Protein AF-A0A0R1WHX2-F1 (afdb_monomer)

Radius of gyration: 16.88 Å; Cα contacts (8 Å, |Δi|>4): 58; chains: 1; bounding box: 46×22×47 Å

Structure (mmCIF, N/CA/C/O backbone):
data_AF-A0A0R1WHX2-F1
#
_entry.id   AF-A0A0R1WHX2-F1
#
loop_
_atom_site.group_PDB
_atom_site.id
_atom_site.type_symbol
_atom_site.label_atom_id
_atom_site.label_alt_id
_atom_site.label_comp_id
_atom_site.label_asym_id
_atom_site.label_entity_id
_atom_site.label_seq_id
_atom_site.pdbx_PDB_ins_code
_atom_site.Cartn_x
_atom_site.Cartn_y
_atom_site.Cartn_z
_atom_site.occupancy
_atom_site.B_iso_or_equiv
_atom_site.auth_seq_id
_atom_site.auth_comp_id
_atom_site.auth_asym_id
_atom_site.auth_atom_id
_atom_site.pdbx_PDB_model_num
ATOM 1 N N . MET A 1 1 ? 21.712 -6.846 -19.710 1.00 54.06 1 MET A N 1
ATOM 2 C CA . MET A 1 1 ? 21.187 -6.358 -18.422 1.00 54.06 1 MET A CA 1
ATOM 3 C C . MET A 1 1 ? 21.297 -7.507 -17.432 1.00 54.06 1 MET A C 1
ATOM 5 O O . MET A 1 1 ? 20.990 -8.635 -17.803 1.00 54.06 1 MET A O 1
ATOM 9 N N . LYS A 1 2 ? 22.019 -7.293 -16.336 1.00 63.44 2 LYS A N 1
ATOM 10 C CA . LYS A 1 2 ? 22.818 -8.316 -15.636 1.00 63.44 2 LYS A CA 1
ATOM 11 C C . LYS A 1 2 ? 21.918 -9.131 -14.699 1.00 63.44 2 LYS A C 1
ATOM 13 O O . LYS A 1 2 ? 21.065 -8.554 -14.050 1.00 63.44 2 LYS A O 1
ATOM 18 N N . LEU A 1 3 ? 22.129 -10.445 -14.582 1.00 73.75 3 LEU A N 1
ATOM 19 C CA . LEU A 1 3 ? 21.341 -11.406 -13.774 1.00 73.75 3 LEU A CA 1
ATOM 20 C C . LEU A 1 3 ? 20.833 -10.874 -12.406 1.00 73.75 3 LEU A C 1
ATOM 22 O O . LEU A 1 3 ? 19.728 -11.198 -11.981 1.00 73.75 3 LEU A O 1
ATOM 26 N N . MET A 1 4 ? 21.636 -10.035 -11.745 1.00 74.75 4 MET A N 1
ATOM 27 C CA . MET A 1 4 ? 21.330 -9.352 -10.484 1.00 74.75 4 MET A CA 1
ATOM 28 C C . MET A 1 4 ? 20.123 -8.396 -10.563 1.00 74.75 4 MET A C 1
ATOM 30 O O . MET A 1 4 ? 19.301 -8.389 -9.653 1.00 74.75 4 MET A O 1
ATOM 34 N N . GLU A 1 5 ? 19.987 -7.625 -11.644 1.00 76.19 5 GLU A N 1
ATOM 35 C CA . GLU A 1 5 ? 18.868 -6.694 -11.860 1.00 76.19 5 GLU A CA 1
ATOM 36 C C . GLU A 1 5 ? 17.553 -7.466 -12.012 1.00 76.19 5 GLU A C 1
ATOM 38 O O . GLU A 1 5 ? 16.563 -7.138 -11.364 1.00 76.19 5 GLU A O 1
ATOM 43 N N . ASN A 1 6 ? 17.566 -8.565 -12.772 1.00 79.94 6 ASN A N 1
ATOM 44 C CA . ASN A 1 6 ? 16.393 -9.425 -12.938 1.00 79.94 6 ASN A CA 1
ATOM 45 C C . ASN A 1 6 ? 15.985 -10.102 -11.625 1.00 79.94 6 ASN A C 1
ATOM 47 O O . ASN A 1 6 ? 14.800 -10.166 -11.313 1.00 79.94 6 ASN A O 1
ATOM 51 N N . PHE A 1 7 ? 16.951 -10.585 -10.838 1.00 85.69 7 PHE A N 1
ATOM 52 C CA . PHE A 1 7 ? 16.660 -11.176 -9.531 1.00 85.69 7 PHE A CA 1
ATOM 53 C C . PHE A 1 7 ? 16.013 -10.160 -8.583 1.00 85.69 7 PHE A C 1
ATOM 55 O O . PHE A 1 7 ? 15.024 -10.471 -7.922 1.00 85.69 7 PHE A O 1
ATOM 62 N N . PHE A 1 8 ? 16.534 -8.932 -8.552 1.00 83.00 8 PHE A N 1
ATOM 63 C CA . PHE A 1 8 ? 15.986 -7.867 -7.720 1.00 83.00 8 PHE A CA 1
ATOM 64 C C . PHE A 1 8 ? 14.576 -7.451 -8.158 1.00 83.00 8 PHE A C 1
ATOM 66 O O . PHE A 1 8 ? 13.694 -7.318 -7.313 1.00 83.00 8 PHE A O 1
ATOM 73 N N . LEU A 1 9 ? 14.336 -7.315 -9.467 1.00 82.56 9 LEU A N 1
ATOM 74 C CA . LEU A 1 9 ? 13.003 -7.041 -10.015 1.00 82.56 9 LEU A CA 1
ATOM 75 C C . LEU A 1 9 ? 11.994 -8.128 -9.619 1.00 82.56 9 LEU A C 1
ATOM 77 O O . LEU A 1 9 ? 10.890 -7.807 -9.181 1.00 82.56 9 LEU A O 1
ATOM 81 N N . ILE A 1 10 ? 12.377 -9.405 -9.721 1.00 85.50 10 ILE A N 1
ATOM 82 C CA . ILE A 1 10 ? 11.530 -10.535 -9.312 1.00 85.50 10 ILE A CA 1
ATOM 83 C C . ILE A 1 10 ? 11.237 -10.474 -7.809 1.00 85.50 10 ILE A C 1
ATOM 85 O O . ILE A 1 10 ? 10.085 -10.628 -7.409 1.00 85.50 10 ILE A O 1
ATOM 89 N N . ALA A 1 11 ? 12.252 -10.218 -6.979 1.00 88.06 11 ALA A N 1
ATOM 90 C CA . ALA A 1 11 ? 12.089 -10.126 -5.531 1.00 88.06 11 ALA A CA 1
ATOM 91 C C . ALA A 1 11 ? 11.162 -8.970 -5.124 1.00 88.06 11 ALA A C 1
ATOM 93 O O . ALA A 1 11 ? 10.247 -9.184 -4.334 1.00 88.06 11 ALA A O 1
ATOM 94 N N . LEU A 1 12 ? 11.344 -7.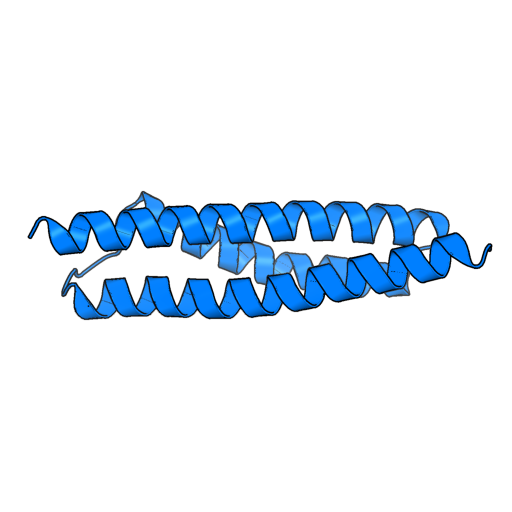772 -5.693 1.00 86.50 12 LEU A N 1
ATOM 95 C CA . LEU A 1 12 ? 10.466 -6.630 -5.424 1.00 86.50 12 LEU A CA 1
ATOM 96 C C . LEU A 1 12 ? 9.038 -6.875 -5.896 1.00 86.50 12 LEU A C 1
ATOM 98 O O . LEU A 1 12 ? 8.099 -6.578 -5.169 1.00 86.50 12 LEU A O 1
ATOM 102 N N . THR A 1 13 ? 8.869 -7.474 -7.073 1.00 84.38 13 THR A N 1
ATOM 103 C CA . THR A 1 13 ? 7.536 -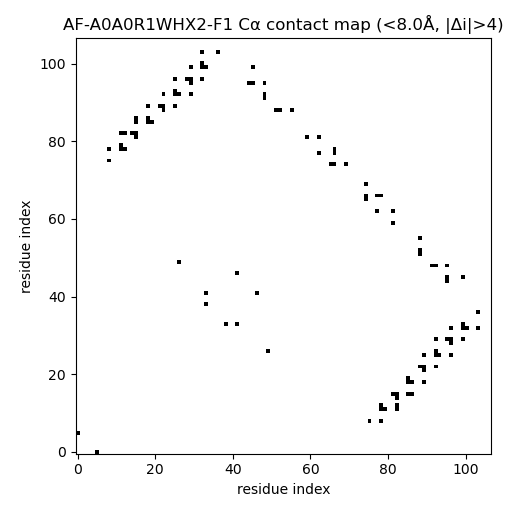7.830 -7.571 1.00 84.38 13 THR A CA 1
ATOM 104 C C . THR A 1 13 ? 6.855 -8.828 -6.633 1.00 84.38 13 THR A C 1
ATOM 106 O O . THR A 1 13 ? 5.672 -8.690 -6.335 1.00 84.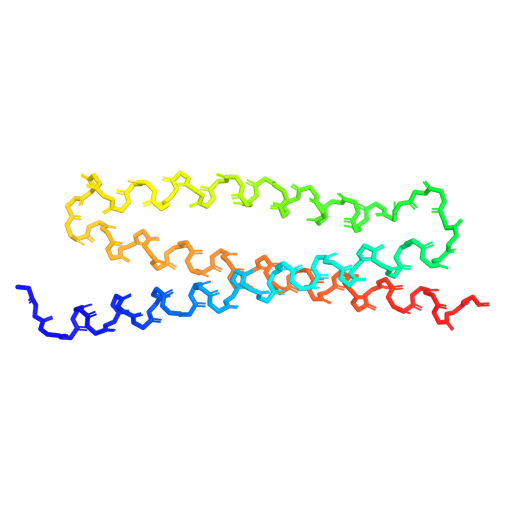38 13 THR A O 1
ATOM 109 N N . ALA A 1 14 ? 7.594 -9.816 -6.120 1.00 87.94 14 ALA A N 1
ATOM 110 C CA . ALA A 1 14 ? 7.066 -10.764 -5.147 1.00 87.94 14 ALA A CA 1
ATOM 111 C C . ALA A 1 14 ? 6.691 -10.088 -3.816 1.00 87.94 14 ALA A C 1
ATOM 113 O O . ALA A 1 14 ? 5.631 -10.394 -3.273 1.00 87.94 14 ALA A O 1
ATOM 114 N N . ILE A 1 15 ? 7.518 -9.163 -3.312 1.00 88.94 15 ILE A N 1
ATOM 115 C CA . ILE A 1 15 ? 7.213 -8.369 -2.110 1.00 88.94 15 ILE A CA 1
ATOM 116 C C . ILE A 1 15 ? 5.931 -7.568 -2.326 1.00 88.94 15 ILE A C 1
ATOM 118 O O . ILE A 1 15 ? 5.010 -7.705 -1.529 1.00 88.94 15 ILE A O 1
ATOM 122 N N . PHE A 1 16 ? 5.839 -6.832 -3.434 1.00 85.88 16 PHE A N 1
ATOM 123 C CA . PHE A 1 16 ? 4.659 -6.051 -3.789 1.00 85.88 16 PHE A CA 1
ATOM 124 C C . PHE A 1 16 ? 3.390 -6.917 -3.806 1.00 85.88 16 PHE A C 1
ATOM 126 O O . PHE A 1 16 ? 2.408 -6.586 -3.156 1.00 85.88 16 PHE A O 1
ATOM 133 N N . LEU A 1 17 ? 3.425 -8.091 -4.450 1.00 86.19 17 LEU A N 1
ATOM 134 C CA . LEU A 1 17 ? 2.279 -9.008 -4.468 1.00 86.19 17 LEU A CA 1
ATOM 135 C C . LEU A 1 17 ? 1.881 -9.506 -3.069 1.00 86.19 17 LEU A C 1
ATOM 137 O O . LEU A 1 17 ? 0.692 -9.638 -2.775 1.00 86.19 17 LEU A O 1
ATOM 141 N N . ILE A 1 18 ? 2.856 -9.810 -2.206 1.00 89.69 18 ILE A N 1
ATOM 142 C CA . ILE A 1 18 ? 2.594 -10.229 -0.821 1.00 89.69 18 ILE A CA 1
ATOM 143 C C . ILE A 1 18 ? 1.958 -9.081 -0.030 1.00 89.69 18 ILE A C 1
ATOM 145 O O . ILE A 1 18 ? 0.993 -9.308 0.707 1.00 89.69 18 ILE A O 1
ATOM 149 N N . GLU A 1 19 ? 2.476 -7.865 -0.191 1.00 86.69 19 GLU A N 1
ATOM 150 C CA . GLU A 1 19 ? 1.959 -6.663 0.459 1.00 86.69 19 GLU A CA 1
ATOM 151 C C . GLU A 1 19 ? 0.536 -6.341 0.002 1.00 86.69 19 GLU A C 1
ATOM 153 O O . GLU A 1 19 ? -0.319 -6.156 0.866 1.00 86.69 19 GLU A O 1
ATOM 158 N N . SER A 1 20 ? 0.222 -6.441 -1.291 1.00 83.31 20 SER A N 1
ATOM 159 C CA . SER A 1 20 ? -1.145 -6.236 -1.790 1.00 83.31 20 SER A CA 1
ATOM 160 C C . SER A 1 20 ? -2.137 -7.259 -1.227 1.00 83.31 20 SER A C 1
ATOM 162 O O . SER A 1 20 ? -3.281 -6.940 -0.899 1.00 83.31 20 SER A O 1
ATOM 164 N N . VAL A 1 21 ? -1.720 -8.517 -1.031 1.00 86.69 21 VAL A N 1
ATOM 165 C CA . VAL A 1 21 ? -2.571 -9.510 -0.347 1.00 86.69 21 VAL A CA 1
ATOM 166 C C . VAL A 1 21 ? -2.766 -9.147 1.131 1.00 86.69 21 VAL A C 1
ATOM 168 O O . VAL A 1 21 ? -3.860 -9.336 1.677 1.00 86.69 21 VAL A O 1
ATOM 171 N N . ALA A 1 22 ? -1.725 -8.647 1.801 1.00 86.06 22 ALA A N 1
ATOM 172 C CA . ALA A 1 22 ? -1.810 -8.198 3.187 1.00 86.06 22 ALA A CA 1
ATOM 173 C C . ALA A 1 22 ? -2.707 -6.957 3.335 1.00 86.06 22 ALA A C 1
ATOM 175 O O . ALA A 1 22 ? -3.525 -6.919 4.257 1.00 86.06 22 ALA A O 1
ATOM 176 N N . GLU A 1 23 ? -2.614 -6.003 2.408 1.00 85.50 23 GLU A N 1
ATOM 177 C CA . GLU A 1 23 ? -3.445 -4.801 2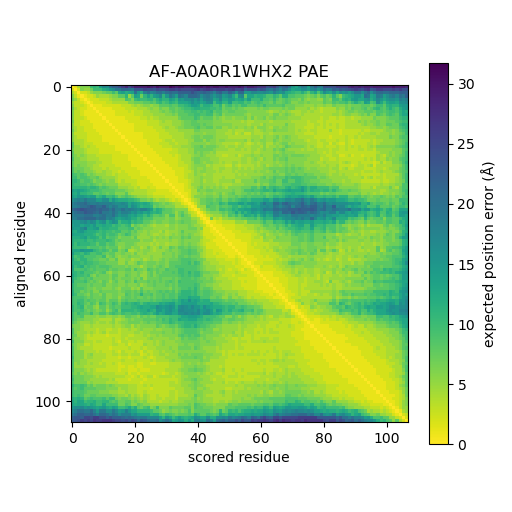.306 1.00 85.50 23 GLU A CA 1
ATOM 178 C C . GLU A 1 23 ? -4.929 -5.177 2.278 1.00 85.50 23 GLU A C 1
ATOM 180 O O . GLU A 1 23 ? -5.689 -4.802 3.175 1.00 85.50 23 GLU A O 1
ATOM 185 N N . VAL A 1 24 ? -5.318 -6.036 1.331 1.00 83.06 24 VAL A N 1
ATOM 186 C CA . VAL A 1 24 ? -6.700 -6.509 1.167 1.00 83.06 24 VAL A CA 1
ATOM 187 C C . VAL A 1 24 ? -7.219 -7.188 2.442 1.00 83.06 24 VAL A C 1
ATOM 189 O O . VAL A 1 24 ? -8.363 -6.974 2.858 1.00 83.06 24 VAL A O 1
ATOM 192 N N . ARG A 1 25 ? -6.382 -7.989 3.115 1.00 86.00 25 ARG A N 1
ATOM 193 C CA . ARG A 1 25 ? -6.752 -8.633 4.388 1.00 86.00 25 ARG A CA 1
ATOM 194 C C . ARG A 1 25 ? -6.935 -7.621 5.517 1.00 86.00 25 ARG A C 1
ATOM 196 O O . ARG A 1 25 ? -7.916 -7.721 6.255 1.00 86.00 25 ARG A O 1
ATOM 203 N N . LEU A 1 26 ? -6.012 -6.674 5.677 1.00 83.56 26 LEU A N 1
ATOM 204 C CA . LEU A 1 26 ? -6.083 -5.643 6.716 1.00 83.56 26 LEU A CA 1
ATOM 205 C C . LEU A 1 26 ? -7.292 -4.736 6.507 1.00 83.56 26 LEU A C 1
ATOM 207 O O . LEU A 1 26 ? -8.017 -4.460 7.462 1.00 83.56 26 LEU A O 1
ATOM 211 N N . PHE A 1 27 ? -7.560 -4.348 5.264 1.00 81.75 27 PHE A N 1
ATOM 212 C CA . PHE A 1 27 ? -8.731 -3.566 4.899 1.00 81.75 27 PHE A CA 1
ATOM 213 C C . PHE A 1 27 ? -10.035 -4.269 5.299 1.00 81.75 27 PHE A C 1
ATOM 215 O O . PHE A 1 27 ? -10.896 -3.673 5.954 1.00 81.75 27 PHE A O 1
ATOM 222 N N . MET A 1 28 ? -10.164 -5.566 4.991 1.00 82.06 28 MET A N 1
ATOM 223 C CA . MET A 1 28 ? -11.326 -6.352 5.415 1.00 82.06 28 MET A CA 1
ATOM 224 C C . MET A 1 28 ? -11.461 -6.427 6.938 1.00 82.06 28 MET A C 1
ATOM 226 O O . MET A 1 28 ? -12.575 -6.302 7.443 1.00 82.06 28 MET A O 1
ATOM 230 N N . GLN A 1 29 ? -10.354 -6.590 7.669 1.00 83.38 29 GLN A N 1
ATOM 231 C CA . GLN A 1 29 ? -10.371 -6.627 9.135 1.00 83.38 29 GLN A CA 1
ATOM 232 C C . GLN A 1 29 ? -10.812 -5.294 9.733 1.00 83.38 29 GLN A C 1
ATOM 234 O O . GLN A 1 29 ? -11.687 -5.280 10.593 1.00 83.38 29 GLN A O 1
ATOM 239 N N . VAL A 1 30 ? -10.259 -4.174 9.255 1.00 81.69 30 VAL A N 1
ATOM 240 C CA . VAL A 1 30 ? -10.683 -2.831 9.670 1.00 81.69 30 VAL A CA 1
ATOM 241 C C . VAL A 1 30 ? -12.185 -2.687 9.453 1.00 81.69 30 VAL A C 1
ATOM 243 O O . VAL A 1 30 ? -12.914 -2.323 10.373 1.00 81.69 30 VAL A O 1
ATOM 246 N N . ARG A 1 31 ? -12.671 -3.043 8.263 1.00 78.38 31 ARG A N 1
ATOM 247 C CA . ARG A 1 31 ? -14.09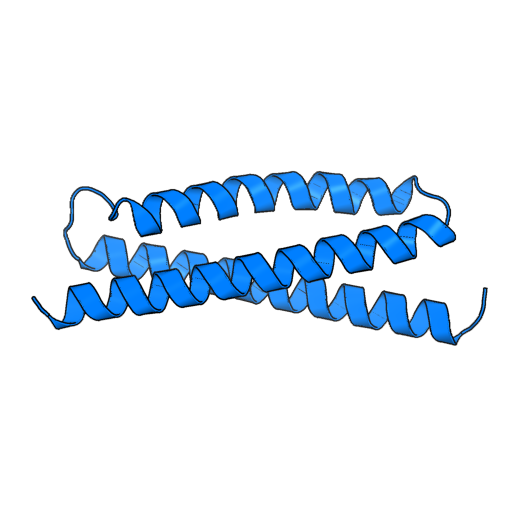0 -2.955 7.923 1.00 78.38 31 ARG A CA 1
ATOM 248 C C . ARG A 1 31 ? -14.971 -3.825 8.834 1.00 78.38 31 ARG A C 1
ATOM 250 O O . ARG A 1 31 ? -16.010 -3.348 9.281 1.00 78.38 31 ARG A O 1
ATOM 257 N N . ASP A 1 32 ? -14.559 -5.054 9.143 1.00 82.50 32 ASP A N 1
ATOM 258 C CA . ASP A 1 32 ? -15.275 -5.956 10.062 1.00 82.50 32 ASP A CA 1
ATOM 259 C C . ASP A 1 32 ? -15.321 -5.401 11.498 1.00 82.50 32 ASP A C 1
ATOM 261 O O . ASP A 1 32 ? -16.389 -5.356 12.106 1.00 82.50 32 ASP A O 1
ATOM 265 N N . ILE A 1 33 ? -14.202 -4.874 12.013 1.00 79.75 33 ILE A N 1
ATOM 266 C CA . ILE A 1 33 ? -14.137 -4.203 13.326 1.00 79.75 33 ILE A CA 1
ATOM 267 C C . ILE A 1 33 ? -15.138 -3.037 13.389 1.00 79.75 33 ILE A C 1
ATOM 269 O O . ILE A 1 33 ? -15.829 -2.862 14.398 1.00 79.75 33 ILE A O 1
ATOM 273 N N . PHE A 1 34 ? -15.265 -2.262 12.305 1.00 74.38 34 PHE A N 1
ATOM 274 C CA . PHE A 1 34 ? -16.257 -1.187 12.219 1.00 74.38 34 PHE A CA 1
ATOM 275 C C . PHE A 1 34 ? -17.691 -1.707 12.181 1.00 74.38 34 PHE A C 1
ATOM 277 O O . PHE A 1 34 ? -18.510 -1.224 12.962 1.00 74.38 34 PHE A O 1
ATOM 284 N N . TYR A 1 35 ? -18.000 -2.694 11.338 1.00 75.62 35 TYR A N 1
ATOM 285 C CA . TYR A 1 35 ? -19.347 -3.268 11.272 1.00 75.62 35 TYR A CA 1
ATOM 286 C C . TYR A 1 35 ? -19.803 -3.825 12.623 1.00 75.62 35 TYR A C 1
ATOM 288 O O . TYR A 1 35 ? -20.944 -3.604 13.025 1.00 75.62 35 TYR A O 1
ATOM 296 N N . ARG A 1 36 ? -18.903 -4.486 13.358 1.00 78.06 36 ARG A N 1
ATOM 297 C CA . ARG A 1 36 ? -19.200 -5.034 14.688 1.00 78.06 36 ARG A CA 1
ATOM 298 C C . ARG A 1 36 ? -19.331 -3.975 15.779 1.00 78.06 36 ARG A C 1
ATOM 300 O O . ARG A 1 36 ? -20.018 -4.223 16.760 1.00 78.06 36 ARG A O 1
ATOM 307 N N . SER A 1 37 ? -18.713 -2.803 15.615 1.00 73.31 37 SER A N 1
ATOM 308 C CA . SER A 1 37 ? -18.782 -1.717 16.607 1.00 73.31 37 SER A CA 1
ATOM 309 C C . SER A 1 37 ? -20.160 -1.053 16.722 1.00 73.31 37 SER A C 1
ATOM 311 O O . SER A 1 37 ? -20.368 -0.238 17.611 1.00 73.31 37 SER A O 1
ATOM 313 N N . GLY A 1 38 ? -21.094 -1.322 15.799 1.00 68.75 38 GLY A N 1
ATOM 314 C CA . GLY A 1 38 ? -22.418 -0.686 15.792 1.00 68.75 38 GLY A CA 1
ATOM 315 C C . GLY A 1 38 ? -22.401 0.824 15.509 1.00 68.75 38 GLY A C 1
ATOM 316 O O . GLY A 1 38 ? -23.447 1.472 15.540 1.00 68.75 38 GLY A O 1
ATOM 317 N N . ARG A 1 39 ? -21.232 1.410 15.211 1.00 69.38 39 ARG A N 1
ATOM 318 C CA . ARG A 1 39 ? -21.093 2.837 14.909 1.00 69.38 39 ARG A CA 1
ATOM 319 C C . ARG A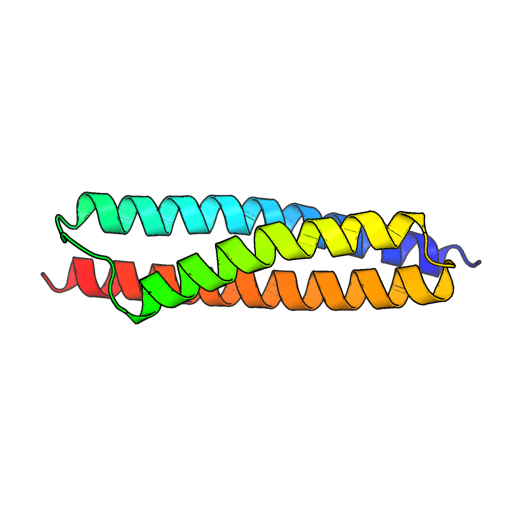 1 39 ? -21.645 3.154 13.522 1.00 69.38 39 ARG A C 1
ATOM 321 O O . ARG A 1 39 ? -21.262 2.536 12.534 1.00 69.38 39 ARG A O 1
ATOM 328 N N . ALA A 1 40 ? -22.475 4.195 13.441 1.00 61.72 40 ALA A N 1
ATOM 329 C CA . ALA A 1 40 ? -23.066 4.655 12.183 1.00 61.72 40 ALA A CA 1
ATOM 330 C C . ALA A 1 40 ? -22.026 5.163 11.164 1.00 61.72 40 ALA A C 1
ATOM 332 O O . ALA A 1 40 ? -22.283 5.128 9.962 1.00 61.72 40 ALA A O 1
ATOM 333 N N . GLN A 1 41 ? -20.862 5.646 11.621 1.00 64.00 41 GLN A N 1
ATOM 334 C CA . GLN A 1 41 ? -19.770 6.094 10.752 1.00 64.00 41 GLN A CA 1
ATOM 335 C C . GLN A 1 41 ? -18.390 5.742 11.329 1.00 64.00 41 GLN A C 1
ATOM 337 O O . GLN A 1 41 ? -18.200 5.803 12.549 1.00 64.00 41 GLN A O 1
ATOM 342 N N . PRO A 1 42 ? -17.401 5.424 10.469 1.00 67.38 42 PRO A N 1
ATOM 343 C CA . PRO A 1 42 ? -16.024 5.244 10.899 1.00 67.38 42 PRO A CA 1
ATOM 344 C C . PRO A 1 42 ? -15.437 6.545 11.460 1.00 67.38 42 PRO A C 1
ATOM 346 O O . PRO A 1 42 ? -15.785 7.648 11.031 1.00 67.38 42 PRO A O 1
ATOM 349 N N . THR A 1 43 ? -14.507 6.430 12.411 1.00 72.56 43 THR A N 1
ATOM 350 C CA . THR A 1 43 ? -13.808 7.602 12.957 1.00 72.56 43 THR A CA 1
ATOM 351 C C . THR A 1 43 ? -13.070 8.346 11.840 1.00 72.56 43 THR A C 1
ATOM 353 O O . THR A 1 43 ? -12.594 7.732 10.883 1.00 72.56 43 THR A O 1
ATOM 356 N N . LYS A 1 44 ? -12.927 9.678 11.952 1.00 75.19 44 LYS A N 1
ATOM 357 C CA . LYS A 1 44 ? -12.283 10.517 10.914 1.00 75.19 44 LYS A CA 1
ATOM 358 C C . LYS A 1 44 ? -10.916 9.982 10.463 1.00 75.19 44 LYS A C 1
ATOM 360 O O . LYS A 1 44 ? -10.569 10.119 9.293 1.00 75.19 44 LYS A O 1
ATOM 365 N N . ARG A 1 45 ? -10.155 9.373 11.383 1.00 72.44 45 ARG A N 1
ATOM 366 C CA . ARG A 1 45 ? -8.848 8.765 11.103 1.00 72.44 45 ARG A CA 1
ATOM 367 C C . ARG A 1 45 ? -8.976 7.532 10.211 1.00 72.44 45 ARG A C 1
ATOM 369 O O . ARG A 1 45 ? -8.317 7.471 9.183 1.00 72.44 45 ARG A O 1
ATOM 376 N N . VAL A 1 46 ? -9.871 6.603 10.537 1.00 73.75 46 VAL A N 1
ATOM 377 C CA . VAL A 1 46 ? -10.054 5.391 9.726 1.00 73.75 46 VAL A CA 1
ATOM 378 C C . VAL A 1 46 ? -10.745 5.701 8.400 1.00 73.75 46 VAL A C 1
ATOM 380 O O . VAL A 1 46 ? -10.326 5.203 7.362 1.00 73.75 46 VAL A O 1
ATOM 383 N N . ALA A 1 47 ? -11.716 6.616 8.386 1.00 76.31 47 ALA A N 1
ATOM 384 C CA . ALA A 1 47 ? -12.335 7.086 7.149 1.00 76.31 47 ALA A CA 1
ATOM 385 C C . ALA A 1 47 ? -11.317 7.711 6.176 1.00 76.31 47 ALA A C 1
ATOM 387 O O . ALA A 1 47 ? -11.474 7.594 4.963 1.00 76.31 47 ALA A O 1
ATOM 388 N N . ARG A 1 48 ? -10.276 8.382 6.692 1.00 80.25 48 ARG A N 1
ATOM 389 C CA . ARG A 1 48 ? -9.176 8.907 5.873 1.00 80.25 48 ARG A CA 1
ATOM 390 C C . ARG A 1 48 ? -8.331 7.773 5.297 1.00 80.25 48 ARG A C 1
ATOM 392 O O . ARG A 1 48 ? -8.047 7.803 4.108 1.00 80.25 48 ARG A O 1
ATOM 399 N N . ILE A 1 49 ? -7.977 6.783 6.110 1.00 77.00 49 ILE A N 1
ATOM 400 C CA . ILE A 1 49 ? -7.111 5.672 5.690 1.00 77.00 49 ILE A CA 1
ATOM 401 C C . ILE A 1 49 ? -7.816 4.797 4.645 1.00 77.00 49 ILE A C 1
ATOM 403 O O . ILE A 1 49 ? -7.221 4.485 3.626 1.00 77.00 49 ILE A O 1
ATOM 407 N N . ILE A 1 50 ? -9.116 4.535 4.810 1.00 77.50 50 ILE A N 1
ATOM 408 C CA . ILE A 1 50 ? -9.950 3.845 3.807 1.00 77.50 50 ILE A CA 1
ATOM 409 C C . ILE A 1 50 ? -10.009 4.612 2.475 1.00 77.50 50 ILE A C 1
ATOM 411 O O . ILE A 1 50 ? -10.093 4.003 1.413 1.00 77.50 50 ILE A O 1
ATOM 415 N N . ARG A 1 51 ? -9.987 5.952 2.495 1.00 81.88 51 ARG A N 1
ATOM 416 C CA . ARG A 1 51 ? -9.933 6.742 1.252 1.00 81.88 51 ARG A CA 1
ATOM 417 C C . ARG A 1 51 ? -8.562 6.674 0.593 1.00 81.88 51 ARG A C 1
ATOM 419 O O . ARG A 1 51 ? -8.510 6.584 -0.626 1.00 81.88 51 ARG A O 1
ATOM 426 N N . ILE A 1 52 ? -7.494 6.751 1.388 1.00 80.06 52 ILE A N 1
ATOM 427 C CA . ILE A 1 52 ? -6.117 6.646 0.892 1.00 80.06 52 ILE A CA 1
ATOM 428 C C . ILE A 1 52 ? -5.908 5.275 0.247 1.00 80.06 52 ILE A C 1
ATOM 430 O O . ILE A 1 52 ? -5.414 5.230 -0.868 1.00 80.06 52 ILE A O 1
ATOM 434 N N . GLU A 1 53 ? -6.361 4.197 0.891 1.00 80.69 53 GLU A N 1
ATOM 435 C CA . GLU A 1 53 ? -6.316 2.832 0.350 1.00 80.69 53 GLU A CA 1
ATOM 436 C C . GLU A 1 53 ? -7.088 2.728 -0.973 1.00 80.69 53 GLU A C 1
ATOM 438 O O . GLU A 1 53 ? -6.507 2.346 -1.978 1.00 80.69 53 GLU A O 1
ATOM 443 N N . ASN A 1 54 ? -8.338 3.199 -1.046 1.00 81.69 54 ASN A N 1
ATOM 444 C CA . ASN A 1 54 ? -9.099 3.149 -2.303 1.00 81.69 54 ASN A CA 1
ATOM 445 C C . ASN A 1 54 ? -8.427 3.936 -3.441 1.00 81.69 54 ASN A C 1
ATOM 447 O O . ASN A 1 54 ? -8.452 3.518 -4.599 1.00 81.69 54 ASN A O 1
ATOM 451 N N . GLN A 1 55 ? -7.850 5.101 -3.130 1.00 83.00 55 GLN A N 1
ATOM 452 C CA . GLN A 1 55 ? -7.101 5.889 -4.109 1.00 83.00 55 GLN A CA 1
ATOM 453 C C . GLN A 1 55 ? -5.825 5.165 -4.535 1.00 83.00 55 GLN A C 1
ATOM 455 O O . GLN A 1 55 ? -5.519 5.126 -5.725 1.00 83.00 55 GLN A O 1
ATOM 460 N N . TRP A 1 56 ? -5.104 4.586 -3.579 1.00 85.69 56 TRP A N 1
ATOM 461 C CA . TRP A 1 56 ? -3.870 3.859 -3.824 1.00 85.69 56 TRP A CA 1
ATOM 462 C C . TRP A 1 56 ? -4.106 2.598 -4.648 1.00 85.69 56 TRP A C 1
ATOM 464 O O . TRP A 1 56 ? -3.434 2.421 -5.657 1.00 85.69 56 TRP A O 1
ATOM 474 N N . SER A 1 57 ? -5.127 1.811 -4.310 1.00 81.75 57 SER A N 1
ATOM 475 C CA . SER A 1 57 ? -5.554 0.638 -5.066 1.00 81.75 57 SER A CA 1
ATOM 476 C C . SER A 1 57 ? -5.790 0.978 -6.534 1.00 81.75 57 SER A C 1
ATOM 478 O O . SER A 1 57 ? -5.379 0.221 -7.398 1.00 81.75 57 SER A O 1
ATOM 480 N N . TRP A 1 58 ? -6.379 2.138 -6.853 1.00 79.62 58 TRP A N 1
ATOM 481 C CA . TRP A 1 58 ? -6.560 2.571 -8.244 1.00 79.62 58 TRP A CA 1
ATOM 482 C C . TRP A 1 58 ? -5.264 3.082 -8.896 1.00 79.62 58 TRP A C 1
ATOM 484 O O . TRP A 1 58 ? -4.987 2.784 -10.058 1.00 79.62 58 TRP A O 1
ATOM 494 N N . IL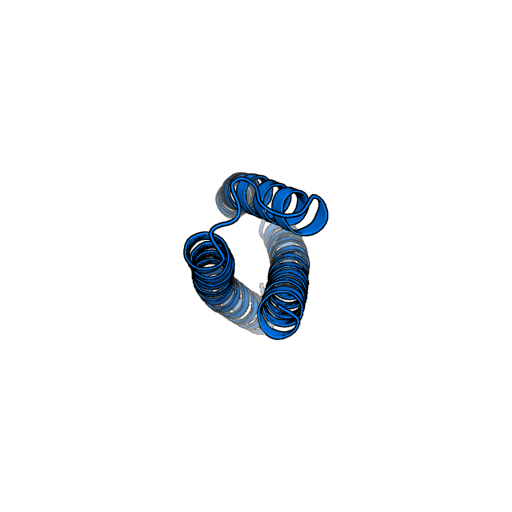E A 1 59 ? -4.454 3.839 -8.152 1.00 84.25 59 ILE A N 1
ATOM 495 C CA . ILE A 1 59 ? -3.179 4.397 -8.624 1.00 84.25 59 ILE A CA 1
ATOM 496 C C . ILE A 1 59 ? -2.146 3.289 -8.890 1.00 84.25 59 ILE A C 1
ATOM 498 O O . ILE A 1 59 ? -1.390 3.385 -9.861 1.00 84.25 59 ILE A O 1
ATOM 502 N N . SER A 1 60 ? -2.132 2.219 -8.095 1.00 80.00 60 SER A N 1
ATOM 503 C CA . SER A 1 60 ? -1.211 1.093 -8.259 1.00 80.00 60 SER A CA 1
ATOM 504 C C . SER A 1 60 ? -1.421 0.372 -9.599 1.00 80.00 60 SER A C 1
ATOM 506 O O . SER A 1 60 ? -0.443 -0.031 -10.225 1.00 80.00 60 SER A O 1
ATOM 508 N N . TRP A 1 61 ? -2.646 0.332 -10.145 1.00 81.75 61 TRP A N 1
ATOM 509 C CA . TRP A 1 61 ? -2.894 -0.169 -11.510 1.00 81.75 61 TRP A CA 1
ATOM 510 C C . TRP A 1 61 ? -2.221 0.673 -12.593 1.00 81.75 61 TRP A C 1
ATOM 512 O O . TRP A 1 61 ? -1.670 0.119 -13.543 1.00 81.75 61 TRP A O 1
ATOM 522 N N . ILE A 1 62 ? -2.242 2.003 -12.467 1.00 83.75 62 ILE A N 1
ATOM 523 C CA . ILE A 1 62 ? -1.585 2.906 -13.431 1.00 83.75 62 ILE A CA 1
ATOM 524 C C . ILE A 1 62 ? -0.083 2.621 -13.452 1.00 83.75 62 ILE A C 1
ATOM 526 O O . ILE A 1 62 ? 0.541 2.514 -14.507 1.00 83.75 62 ILE A O 1
ATOM 530 N N . PHE A 1 63 ? 0.477 2.456 -12.265 1.00 81.50 63 PHE A N 1
ATOM 531 C CA . PHE A 1 63 ? 1.865 2.113 -12.038 1.00 81.50 63 PHE A CA 1
ATOM 532 C C . PHE A 1 63 ? 2.248 0.739 -12.606 1.00 81.50 63 PHE A C 1
ATOM 534 O O . PHE A 1 63 ? 3.282 0.625 -13.262 1.00 81.50 63 PHE A O 1
ATOM 541 N N . LEU A 1 64 ? 1.393 -0.275 -12.448 1.00 81.31 64 LEU A N 1
ATOM 542 C CA . LEU A 1 64 ? 1.578 -1.587 -13.072 1.00 81.31 64 LEU A CA 1
ATOM 543 C C . LEU A 1 64 ? 1.527 -1.514 -14.604 1.00 81.31 64 LEU A C 1
ATOM 545 O O . LEU A 1 64 ? 2.328 -2.163 -15.271 1.00 81.31 64 LEU A O 1
ATOM 549 N N . LEU A 1 65 ? 0.635 -0.701 -15.178 1.00 82.62 65 LEU A N 1
ATOM 550 C CA . LEU A 1 65 ? 0.568 -0.495 -16.630 1.00 82.62 65 LEU A CA 1
ATOM 551 C C . LEU A 1 65 ? 1.817 0.214 -17.173 1.00 82.62 65 LEU A C 1
ATOM 553 O O . LEU A 1 65 ? 2.313 -0.142 -18.242 1.00 82.62 65 LEU A O 1
ATOM 557 N N . LEU A 1 66 ? 2.359 1.178 -16.424 1.00 79.69 66 LEU A N 1
ATOM 558 C CA . LEU A 1 66 ? 3.596 1.886 -16.768 1.00 79.69 66 LEU A CA 1
ATOM 559 C C . LEU A 1 66 ? 4.799 0.941 -16.910 1.00 79.69 66 LEU A C 1
ATOM 561 O O . LEU A 1 66 ? 5.659 1.199 -17.755 1.00 79.69 66 LEU A O 1
ATOM 565 N N . LEU A 1 67 ? 4.838 -0.172 -16.165 1.00 79.25 67 LEU A N 1
ATOM 566 C CA . LEU A 1 67 ? 5.911 -1.173 -16.264 1.00 79.25 67 LEU A CA 1
ATOM 567 C C . LEU A 1 67 ? 6.005 -1.825 -17.656 1.00 79.25 67 LEU A C 1
ATOM 569 O O . LEU A 1 67 ? 7.080 -2.287 -18.024 1.00 79.25 67 LEU A O 1
ATOM 573 N N . PHE A 1 68 ? 4.920 -1.846 -18.440 1.00 80.25 68 PHE A N 1
ATOM 574 C CA . PHE A 1 68 ? 4.908 -2.430 -19.791 1.00 80.25 68 PHE A CA 1
ATOM 575 C C . PHE A 1 68 ? 5.335 -1.457 -20.896 1.00 80.25 68 PHE A C 1
ATOM 577 O O . PHE A 1 68 ? 5.583 -1.881 -22.023 1.00 80.25 68 PHE A O 1
ATOM 584 N N . VAL A 1 69 ? 5.385 -0.156 -20.597 1.00 83.06 69 VAL A N 1
ATOM 585 C CA . VAL A 1 69 ? 5.665 0.904 -21.581 1.00 83.06 69 VAL A CA 1
ATOM 586 C C . VAL A 1 69 ? 7.051 1.516 -21.365 1.00 83.06 69 VAL A C 1
ATOM 588 O O . VAL A 1 69 ? 7.649 2.050 -22.299 1.00 83.06 69 VAL A O 1
ATOM 591 N N . LEU A 1 70 ? 7.571 1.453 -20.138 1.00 80.31 70 LEU A N 1
ATOM 592 C CA . LEU A 1 70 ? 8.836 2.079 -19.780 1.00 80.31 70 LEU A CA 1
ATOM 593 C C . LEU A 1 70 ? 10.056 1.241 -20.199 1.00 80.31 70 LEU A C 1
ATOM 595 O O . LEU A 1 70 ? 10.038 0.016 -20.095 1.00 80.31 70 LEU A O 1
ATOM 599 N N . PRO A 1 71 ? 11.154 1.900 -20.618 1.00 82.56 71 PRO A N 1
ATOM 600 C CA . PRO A 1 71 ? 12.446 1.244 -20.770 1.00 82.56 71 PRO A CA 1
ATOM 601 C C . PRO A 1 71 ? 12.927 0.677 -19.433 1.00 82.56 71 PRO A C 1
ATOM 603 O O . PRO A 1 71 ? 12.762 1.316 -18.393 1.00 82.56 71 PRO A O 1
ATOM 606 N N . ASP A 1 72 ? 13.623 -0.455 -19.482 1.00 75.94 72 ASP A N 1
ATOM 607 C CA . ASP A 1 72 ? 14.053 -1.240 -18.320 1.00 75.94 72 ASP A CA 1
ATOM 608 C C . ASP A 1 72 ? 14.681 -0.443 -17.158 1.00 75.94 72 ASP A C 1
ATOM 610 O O . ASP A 1 72 ? 14.410 -0.713 -15.985 1.00 75.94 72 ASP A O 1
ATOM 614 N N . VAL A 1 73 ? 15.500 0.569 -17.469 1.00 76.06 73 VAL A N 1
ATOM 615 C CA . VAL A 1 73 ? 16.151 1.438 -16.469 1.00 76.06 73 VAL A CA 1
ATOM 616 C C . VAL A 1 73 ? 15.119 2.165 -15.598 1.00 76.06 73 VAL A C 1
ATOM 618 O O . VAL A 1 73 ? 15.313 2.328 -14.393 1.00 76.06 73 VAL A O 1
ATOM 621 N N . TYR A 1 74 ? 14.003 2.583 -16.191 1.00 81.44 74 TYR A N 1
ATOM 622 C CA . TYR A 1 74 ? 12.921 3.261 -15.486 1.00 81.44 74 TYR A CA 1
ATOM 623 C C . TYR A 1 74 ? 11.977 2.270 -14.807 1.00 81.44 74 TYR A C 1
ATOM 625 O O . TYR A 1 74 ? 11.484 2.566 -13.721 1.00 81.44 74 TYR A O 1
ATOM 633 N N . THR A 1 75 ? 11.781 1.082 -15.382 1.00 80.81 75 THR A N 1
ATOM 634 C CA . THR A 1 75 ? 10.985 -0.008 -14.790 1.00 80.81 75 THR A CA 1
ATOM 635 C C . THR A 1 75 ? 11.500 -0.385 -13.401 1.00 80.81 75 THR A C 1
ATOM 637 O O . THR A 1 75 ? 10.711 -0.541 -12.469 1.00 80.81 75 THR A O 1
ATOM 640 N N . PHE A 1 76 ? 12.825 -0.429 -13.224 1.00 82.00 76 PHE A N 1
ATOM 641 C CA . PHE A 1 76 ? 13.459 -0.647 -11.921 1.00 82.00 76 PHE A CA 1
ATOM 642 C C . PHE A 1 76 ? 13.117 0.443 -10.895 1.00 82.00 76 PHE A C 1
ATOM 644 O O . PHE A 1 76 ? 12.735 0.146 -9.764 1.00 82.00 76 PHE A O 1
ATOM 651 N N . LEU A 1 77 ? 13.236 1.718 -11.272 1.00 85.38 77 LEU A N 1
ATOM 652 C CA . LEU A 1 77 ? 12.910 2.823 -10.368 1.00 85.38 77 LEU A CA 1
ATOM 653 C C . LEU A 1 77 ? 11.427 2.820 -9.998 1.00 85.38 77 LEU A C 1
ATOM 655 O O . LEU A 1 77 ? 11.077 3.015 -8.836 1.00 85.38 77 LEU A O 1
ATOM 659 N N . VAL A 1 78 ? 10.565 2.560 -10.978 1.00 85.88 78 VAL A N 1
ATOM 660 C CA . VAL A 1 78 ? 9.118 2.537 -10.793 1.00 85.88 78 VAL A CA 1
ATOM 661 C C . VAL A 1 78 ? 8.707 1.423 -9.833 1.00 85.88 78 VAL A C 1
ATOM 663 O O . VAL A 1 78 ? 8.018 1.721 -8.861 1.00 85.88 78 VAL A O 1
ATOM 666 N N . ILE A 1 79 ? 9.189 0.185 -10.006 1.00 85.69 79 ILE A N 1
ATOM 667 C CA . ILE A 1 79 ? 8.850 -0.907 -9.078 1.00 85.69 79 ILE A CA 1
ATOM 668 C C . ILE A 1 79 ? 9.348 -0.620 -7.653 1.00 85.69 79 ILE A C 1
ATOM 670 O O . ILE A 1 79 ? 8.621 -0.884 -6.698 1.00 85.69 79 ILE A O 1
ATOM 674 N N . CYS A 1 80 ? 10.529 -0.009 -7.486 1.00 87.38 80 CYS A N 1
ATOM 675 C CA . CYS A 1 80 ? 11.031 0.393 -6.166 1.00 87.38 80 CYS A CA 1
ATOM 676 C C . CYS A 1 80 ? 10.095 1.399 -5.486 1.00 87.38 80 CYS A C 1
ATOM 678 O O . CYS A 1 80 ? 9.753 1.235 -4.317 1.00 87.38 80 CYS A O 1
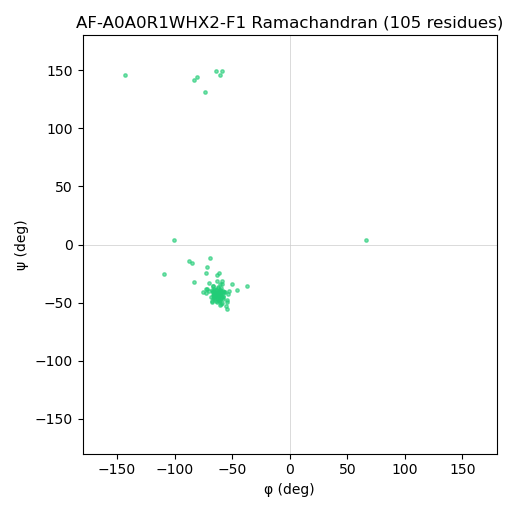ATOM 680 N N . VAL A 1 81 ? 9.684 2.439 -6.216 1.00 88.62 81 VAL A N 1
ATOM 681 C CA . VAL A 1 81 ? 8.813 3.498 -5.689 1.00 88.62 81 VAL A CA 1
ATOM 682 C C . VAL A 1 81 ? 7.433 2.949 -5.349 1.00 88.62 81 VAL A C 1
ATOM 684 O O . VAL A 1 81 ? 6.923 3.237 -4.271 1.00 88.62 81 VAL A O 1
ATOM 687 N N . ILE A 1 82 ? 6.847 2.137 -6.231 1.00 87.94 82 ILE A N 1
ATOM 688 C CA . ILE A 1 82 ? 5.534 1.529 -5.993 1.00 87.94 82 ILE A CA 1
ATOM 689 C C . ILE A 1 82 ? 5.583 0.638 -4.757 1.00 87.94 82 ILE A C 1
ATOM 691 O O . ILE A 1 82 ? 4.737 0.786 -3.884 1.00 87.94 82 ILE A O 1
ATOM 695 N N . THR A 1 83 ? 6.593 -0.231 -4.658 1.00 88.81 83 THR A N 1
ATOM 696 C CA . THR A 1 83 ? 6.748 -1.130 -3.506 1.00 88.81 83 THR A CA 1
ATOM 697 C C . THR A 1 83 ? 6.914 -0.329 -2.214 1.00 88.81 83 THR A C 1
ATOM 699 O O . THR A 1 83 ? 6.269 -0.625 -1.222 1.00 88.81 83 THR A O 1
ATOM 702 N N . LEU A 1 84 ? 7.700 0.755 -2.218 1.00 89.88 84 LEU A N 1
ATOM 703 C CA . LEU A 1 84 ? 7.856 1.605 -1.034 1.00 89.88 84 LEU A CA 1
ATOM 704 C C . LEU A 1 84 ? 6.527 2.234 -0.580 1.00 89.88 84 LEU A C 1
ATOM 706 O O . LEU A 1 84 ? 6.259 2.322 0.621 1.00 89.88 84 LEU A O 1
ATOM 710 N N . ILE A 1 85 ? 5.712 2.704 -1.527 1.00 88.38 85 ILE A N 1
ATOM 711 C CA . ILE A 1 85 ? 4.409 3.293 -1.206 1.00 88.38 85 ILE A CA 1
ATOM 712 C C . ILE A 1 85 ? 3.438 2.207 -0.723 1.00 88.38 85 ILE A C 1
ATOM 714 O O . ILE A 1 85 ? 2.732 2.441 0.255 1.00 88.38 85 ILE A O 1
ATOM 718 N N . GLU A 1 86 ? 3.458 1.021 -1.333 1.00 87.00 86 GLU A N 1
ATOM 719 C CA . GLU A 1 86 ? 2.690 -0.150 -0.896 1.00 87.00 86 GLU A CA 1
ATOM 720 C C . GLU A 1 86 ? 2.991 -0.491 0.571 1.00 87.00 86 GLU A C 1
ATOM 722 O O . GLU A 1 86 ? 2.085 -0.506 1.409 1.00 87.00 86 GLU A O 1
ATOM 727 N N . THR A 1 87 ? 4.274 -0.645 0.923 1.00 89.50 87 THR A N 1
ATOM 728 C CA . THR A 1 87 ? 4.716 -0.882 2.304 1.00 89.50 87 THR A CA 1
ATOM 729 C C . THR A 1 87 ? 4.175 0.186 3.261 1.00 89.50 87 THR A C 1
ATOM 731 O O . THR A 1 87 ? 3.723 -0.120 4.370 1.00 89.50 87 THR A O 1
ATOM 734 N N . TRP A 1 88 ? 4.199 1.458 2.852 1.00 89.12 88 TRP A N 1
ATOM 735 C CA . TRP A 1 88 ? 3.690 2.560 3.669 1.00 89.12 88 TRP A CA 1
ATOM 736 C C . TRP A 1 88 ? 2.168 2.495 3.872 1.00 89.12 88 TRP A C 1
ATOM 738 O O . TRP A 1 88 ? 1.692 2.713 4.990 1.00 89.12 88 TRP A O 1
ATOM 748 N N . VAL A 1 89 ? 1.403 2.148 2.833 1.00 87.38 89 VAL A N 1
ATOM 749 C CA . VAL A 1 89 ? -0.058 1.982 2.915 1.00 87.38 89 VAL A CA 1
ATOM 750 C C . VAL A 1 89 ? -0.428 0.810 3.823 1.00 87.38 89 VAL A C 1
ATOM 752 O O . VAL A 1 89 ? -1.273 0.969 4.710 1.00 87.38 89 VAL A O 1
ATOM 755 N N . VAL A 1 90 ? 0.254 -0.332 3.689 1.00 87.62 90 VAL A N 1
ATOM 756 C CA . VAL A 1 90 ? 0.076 -1.499 4.570 1.00 87.62 90 VAL A CA 1
ATOM 757 C C . VAL A 1 90 ? 0.344 -1.129 6.031 1.00 87.62 90 VAL A C 1
ATOM 759 O O . VAL A 1 90 ? -0.448 -1.470 6.918 1.00 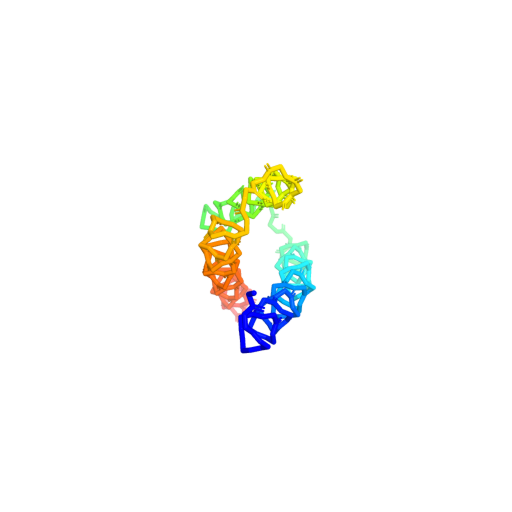87.62 90 VAL A O 1
ATOM 762 N N . TYR A 1 91 ? 1.420 -0.383 6.293 1.00 88.75 91 TYR A N 1
ATOM 763 C CA . TYR A 1 91 ? 1.746 0.094 7.635 1.00 88.75 91 TYR A CA 1
ATOM 764 C C . TYR A 1 91 ? 0.638 0.983 8.220 1.00 88.75 91 TYR A C 1
ATOM 766 O O . TYR A 1 91 ? 0.213 0.791 9.365 1.00 88.75 91 TYR A O 1
ATOM 774 N N . GLU A 1 92 ? 0.118 1.932 7.440 1.00 85.69 92 GLU A N 1
ATOM 775 C CA . GLU A 1 92 ? -0.927 2.840 7.917 1.00 85.69 92 GLU A CA 1
ATOM 776 C C . GLU A 1 92 ? -2.276 2.123 8.113 1.00 85.69 92 GLU A C 1
ATOM 778 O O . GLU A 1 92 ? -2.996 2.418 9.071 1.00 85.69 92 GLU A O 1
ATOM 783 N N . LEU A 1 93 ? -2.599 1.112 7.299 1.00 85.31 93 LEU A N 1
ATOM 784 C CA . LEU A 1 93 ? -3.748 0.226 7.531 1.00 85.31 93 LEU A CA 1
ATOM 785 C C . LEU A 1 93 ? -3.609 -0.569 8.830 1.00 85.31 93 LEU A C 1
ATOM 787 O O . LEU A 1 93 ? -4.573 -0.691 9.592 1.00 85.31 93 LEU A O 1
ATOM 791 N N . GLN A 1 94 ? -2.413 -1.077 9.127 1.00 87.19 94 GLN A N 1
ATOM 792 C CA . GLN A 1 94 ? -2.156 -1.783 10.377 1.00 87.19 94 GLN A CA 1
ATOM 793 C C . GLN A 1 94 ? -2.301 -0.852 11.592 1.00 87.19 94 GLN A C 1
ATOM 795 O O . GLN A 1 94 ? -2.898 -1.229 12.603 1.00 87.19 94 GLN A O 1
ATOM 800 N N . ASN A 1 95 ? -1.836 0.393 11.475 1.00 87.19 95 ASN A N 1
ATOM 801 C CA . ASN A 1 95 ? -2.039 1.444 12.472 1.00 87.19 95 ASN A CA 1
ATOM 802 C C . ASN A 1 95 ? -3.536 1.767 12.662 1.00 87.19 95 ASN A C 1
ATOM 804 O O . ASN A 1 95 ? -4.021 1.856 13.794 1.00 87.19 95 ASN A O 1
ATOM 808 N N . ALA A 1 96 ? -4.294 1.873 11.564 1.00 83.06 96 ALA A N 1
ATOM 809 C CA . ALA A 1 96 ? -5.742 2.093 11.579 1.00 83.06 96 ALA A CA 1
ATOM 810 C C . ALA A 1 96 ? -6.487 0.972 12.303 1.00 83.06 96 ALA A C 1
ATOM 812 O O . ALA A 1 96 ? -7.373 1.242 13.113 1.00 83.06 96 ALA A O 1
ATOM 813 N N . ARG A 1 97 ? -6.110 -0.278 12.016 1.00 84.06 97 ARG A N 1
ATOM 814 C CA . ARG A 1 97 ? -6.653 -1.478 12.652 1.00 84.06 97 ARG A CA 1
ATOM 815 C C . ARG A 1 97 ? -6.402 -1.463 14.151 1.00 84.06 97 ARG A C 1
ATOM 817 O O . ARG A 1 97 ? -7.349 -1.590 14.917 1.00 84.06 97 ARG A O 1
ATOM 824 N N . ASN A 1 98 ? -5.155 -1.252 14.569 1.00 86.44 98 ASN A N 1
ATOM 825 C CA . ASN A 1 98 ? -4.796 -1.212 15.988 1.00 86.44 98 ASN A CA 1
ATOM 826 C C . ASN A 1 98 ? -5.549 -0.095 16.726 1.00 86.44 98 ASN A C 1
ATOM 828 O O . ASN A 1 98 ? -6.020 -0.292 17.846 1.00 86.44 98 ASN A O 1
ATOM 832 N N . TYR A 1 99 ? -5.713 1.063 16.080 1.00 82.81 99 TYR A N 1
ATOM 833 C CA . TYR A 1 99 ? -6.534 2.146 16.607 1.00 82.81 99 TYR A CA 1
ATOM 834 C C . TYR A 1 99 ? -8.008 1.733 16.729 1.00 82.81 99 TYR A C 1
ATOM 836 O O . TYR A 1 99 ? -8.584 1.892 17.801 1.00 82.81 99 TYR A O 1
ATOM 844 N N . ALA A 1 100 ? -8.608 1.154 15.686 1.00 78.38 100 ALA A N 1
ATOM 845 C CA . ALA A 1 100 ? -9.999 0.698 15.711 1.00 78.38 100 ALA A CA 1
ATOM 846 C C . ALA A 1 100 ? -10.248 -0.362 16.803 1.00 78.38 100 ALA A C 1
ATOM 848 O O . ALA A 1 100 ? -11.211 -0.240 17.561 1.00 78.38 100 ALA A O 1
ATOM 849 N N . ASP A 1 101 ? -9.339 -1.331 16.944 1.00 81.75 101 ASP A N 1
ATOM 850 C CA . ASP A 1 101 ? -9.374 -2.346 18.004 1.00 81.75 101 ASP A CA 1
ATOM 851 C C . ASP A 1 101 ? -9.302 -1.720 19.405 1.00 81.75 101 ASP A C 1
ATOM 853 O O . ASP A 1 101 ? -10.005 -2.155 20.315 1.00 81.75 101 ASP A O 1
ATOM 857 N N . SER A 1 102 ? -8.466 -0.692 19.595 1.00 80.94 102 SER A N 1
ATOM 858 C CA . SER A 1 102 ? -8.314 -0.026 20.896 1.00 80.94 102 SER A CA 1
ATOM 859 C C . SER A 1 102 ? -9.573 0.724 21.335 1.00 80.94 102 SER A C 1
ATOM 861 O O . SER A 1 102 ? -9.902 0.720 22.518 1.00 80.94 102 SER A O 1
ATOM 863 N N . ILE A 1 103 ? -10.307 1.325 20.392 1.00 72.88 103 ILE A N 1
ATOM 864 C CA . ILE A 1 103 ? -11.547 2.041 20.710 1.00 72.88 103 ILE A CA 1
ATOM 865 C C . ILE A 1 103 ? -12.661 1.042 21.052 1.00 72.88 103 ILE A C 1
ATOM 867 O O . ILE A 1 103 ? -13.429 1.293 21.970 1.00 72.88 103 ILE A O 1
ATOM 871 N N . ASN A 1 104 ? -12.743 -0.102 20.363 1.00 68.25 104 ASN A N 1
ATOM 872 C CA . ASN A 1 104 ? -13.764 -1.119 20.654 1.00 68.25 104 ASN A CA 1
ATOM 873 C C . ASN A 1 104 ? -13.523 -1.890 21.963 1.00 68.25 104 ASN A C 1
ATOM 875 O O . ASN A 1 104 ? -14.447 -2.520 22.455 1.00 68.25 104 ASN A O 1
ATOM 879 N N . LYS A 1 105 ? -12.301 -1.893 22.511 1.00 67.81 105 LYS A N 1
ATOM 880 C CA . LYS A 1 105 ? -11.993 -2.531 23.807 1.00 67.81 105 LYS A CA 1
ATOM 881 C C . LYS A 1 105 ? -12.266 -1.638 25.021 1.00 67.81 105 LYS A C 1
ATOM 883 O O . LYS A 1 105 ? -12.259 -2.145 26.137 1.00 67.81 105 LYS A O 1
ATOM 888 N N . ASN A 1 106 ? -12.429 -0.333 24.806 1.00 56.34 106 ASN A N 1
ATOM 889 C CA . ASN A 1 106 ? -12.659 0.661 25.857 1.00 56.34 106 ASN A CA 1
ATOM 890 C C . ASN A 1 106 ? -14.143 1.070 25.985 1.00 56.34 106 ASN A C 1
ATOM 892 O O . ASN A 1 106 ? -14.445 1.970 26.768 1.00 56.34 106 ASN A O 1
ATOM 896 N N . GLU A 1 107 ? -15.036 0.442 25.215 1.00 47.06 107 GLU A N 1
ATOM 897 C CA . GLU A 1 107 ? -16.499 0.453 25.400 1.00 47.06 107 GLU A CA 1
ATOM 898 C C . GLU A 1 107 ? -16.936 -0.847 26.082 1.00 47.06 107 GLU A C 1
ATOM 900 O O . GLU A 1 107 ? -17.851 -0.773 26.931 1.00 47.06 107 GLU A O 1
#

Sequence (107 aa):
MKLMENFFLIALTAIFLIESVAEVRLFMQVRDIFYRSGRAQPTKRVARIIRIENQWSWISWIFLLLLFVLPDVYTFLVICVITLIETWVVYELQNARNYADSINKNE

Organism: NCBI:txid1423779

Mean predicted aligned error: 6.9 Å

Secondary structure (DSSP, 8-state):
--HHHHHHHHHHHHHHHHHHHHHHHHHHHHHHHHHHTT-SS--HHHHHHHHHHHHHHHHHHHHHHHTTTS-HHHHHHHHHHHHHHHHHHHHHHHHHHHHHHHHHH--

pLDDT: mean 80.45, std 7.73, range [47.06, 89.88]

Solvent-accessible surface area (backbone atoms only — not comparable to full-atom values): 5967 Å² total; per-residue (Å²): 135,58,74,67,58,58,50,49,53,52,50,50,52,52,50,39,55,52,47,55,54,50,37,57,50,45,53,50,48,42,50,49,57,45,66,72,63,73,55,95,65,72,56,74,69,48,51,46,51,58,50,50,48,58,52,44,64,56,50,50,53,55,55,59,55,45,53,76,73,45,58,69,80,53,32,55,54,48,53,53,52,52,36,55,51,49,54,51,51,40,50,51,44,53,51,42,34,55,50,54,54,55,57,66,72,77,110

Foldseek 3Di:
DDPVLVVVLVVLVVLLVVLVVLLVVLLVLLVVLVVVLPDPDDDPLLVVLNVVSVVLVVVVVVLVVVLVVDDSVVNSVSSVVNSVVSVVSSVSSVVSNVVSVVVSVVD